Protein AF-A0AA92CGL6-F1 (afdb_monomer)

Nearest PDB structures (foldseek):
  4j2n-assembly1_A  TM=9.52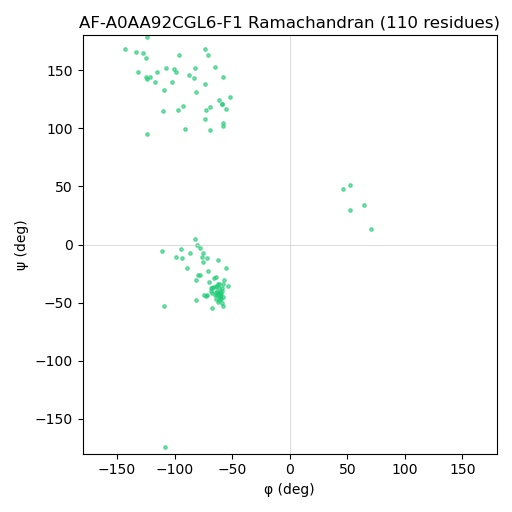8E-01  e=4.622E-02  Pukovnikvirus pukovnik
  6ama-assembly1_A  TM=8.844E-01  e=4.858E-01  Streptomyces venezuelae
  6amk-assembly1_A  TM=8.812E-01  e=5.498E-01  Streptomyces venezuelae
  6amk-assembly1_B  TM=8.793E-01  e=7.043E-01  Streptomyces venezuelae
  2zhg-assembly1_A-2  TM=5.148E-01  e=7.493E-01  Escherichia coli K-12

Solvent-accessible surface area (backbone atoms only — not comparable to full-atom values): 6519 Å² total; per-residue (Å²): 138,60,72,39,42,62,66,56,52,9,55,21,60,68,49,55,60,66,59,42,50,50,33,33,57,74,61,72,55,65,60,45,86,92,44,101,56,72,28,30,54,42,69,53,50,40,39,69,44,52,62,47,56,83,89,50,58,89,74,55,68,76,78,57,66,40,30,43,44,58,60,49,10,66,76,69,76,53,51,40,65,55,44,53,47,32,31,75,72,66,76,31,53,61,26,55,57,44,102,87,43,61,32,37,42,87,69,75,77,79,84,124

Radius of gyration: 14.2 Å; Cα contacts (8 Å, |Δi|>4): 152; chains: 1; bounding box: 34×23×40 Å

Secondary structure (DSSP, 8-state):
--EEEHHHHHHHHTS-HHHHHHHHHHTTPPPPTTSSS-EEEHHHHHHHTS---GGGGGGS-SSPPPB-HHHHHHHHTS-HHHHHHHHHTTSSEEEEEETTEEEEE-S-----

pLDDT: mean 91.0, std 11.67, range [32.56, 97.94]

Mean predicted aligned error: 4.12 Å

Structure (mmCIF, N/CA/C/O backbone):
data_AF-A0AA92CGL6-F1
#
_entry.id   AF-A0AA92CGL6-F1
#
loop_
_atom_site.group_PDB
_atom_site.id
_atom_site.type_symbol
_atom_site.label_atom_id
_atom_site.label_alt_id
_atom_site.label_comp_id
_atom_site.label_asym_id
_atom_site.label_entity_id
_atom_site.label_seq_id
_atom_site.pdbx_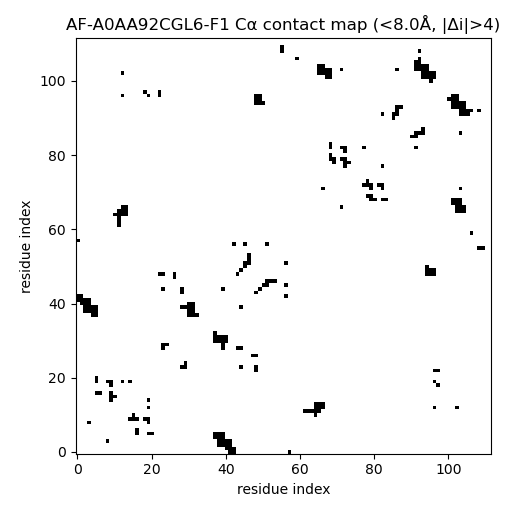PDB_ins_code
_atom_site.Cartn_x
_atom_site.Cartn_y
_atom_site.Cartn_z
_atom_site.occupancy
_atom_site.B_iso_or_equiv
_atom_site.auth_seq_id
_atom_site.auth_comp_id
_atom_site.auth_asym_id
_atom_site.auth_atom_id
_atom_site.pdbx_PDB_model_num
ATOM 1 N N . MET A 1 1 ? -5.887 -4.116 -18.204 1.00 69.81 1 MET A N 1
ATOM 2 C CA . MET A 1 1 ? -5.007 -3.627 -17.111 1.00 69.81 1 MET A CA 1
ATOM 3 C C . MET A 1 1 ? -3.688 -3.104 -17.654 1.00 69.81 1 MET A C 1
ATOM 5 O O . MET A 1 1 ? -3.206 -3.645 -18.638 1.00 69.81 1 MET A O 1
ATOM 9 N N . GLY A 1 2 ? -3.146 -2.040 -17.051 1.00 89.81 2 GLY A N 1
ATOM 10 C CA . GLY A 1 2 ? -1.965 -1.323 -17.549 1.00 89.81 2 GLY A CA 1
ATOM 11 C C . GLY A 1 2 ? -0.695 -1.526 -16.717 1.00 89.81 2 GLY A C 1
ATOM 12 O O . GLY A 1 2 ? -0.663 -2.299 -15.759 1.00 89.81 2 GLY A O 1
ATOM 13 N N . TYR A 1 3 ? 0.343 -0.785 -17.092 1.00 94.69 3 TYR A N 1
ATOM 14 C CA . TYR A 1 3 ? 1.613 -0.715 -16.376 1.00 94.69 3 TYR A CA 1
ATOM 15 C C . TYR A 1 3 ? 1.685 0.554 -15.525 1.00 94.69 3 TYR A C 1
ATOM 17 O O . TYR A 1 3 ? 1.125 1.578 -15.904 1.00 94.69 3 TYR A O 1
ATOM 25 N N . THR A 1 4 ? 2.422 0.492 -14.421 1.00 95.38 4 THR A N 1
ATOM 26 C CA . THR A 1 4 ? 2.669 1.612 -13.505 1.00 95.38 4 THR A CA 1
ATOM 27 C C . THR A 1 4 ? 4.166 1.835 -13.325 1.00 95.38 4 THR A C 1
ATOM 29 O O . THR A 1 4 ? 4.981 0.937 -13.540 1.00 95.38 4 THR A O 1
ATOM 32 N N . THR A 1 5 ? 4.544 3.013 -12.862 1.00 96.50 5 THR A N 1
ATOM 33 C CA . THR A 1 5 ? 5.897 3.337 -12.411 1.00 96.50 5 THR A CA 1
ATOM 34 C C . THR A 1 5 ? 6.030 3.187 -10.896 1.00 96.50 5 THR A C 1
ATOM 36 O O . THR A 1 5 ? 5.042 3.201 -10.159 1.00 96.50 5 THR A O 1
ATOM 39 N N . LEU A 1 6 ? 7.272 3.113 -10.406 1.00 96.81 6 LEU A N 1
ATOM 40 C CA . LEU A 1 6 ? 7.566 3.145 -8.967 1.00 96.81 6 LEU A CA 1
ATOM 41 C C . LEU A 1 6 ? 7.037 4.420 -8.288 1.00 96.81 6 LEU A C 1
ATOM 43 O O 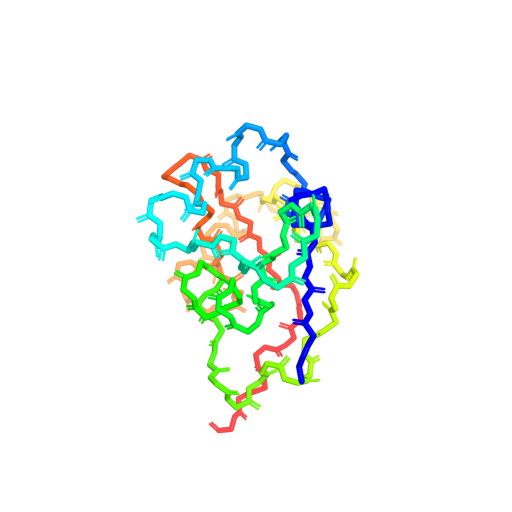. LEU A 1 6 ? 6.628 4.377 -7.132 1.00 96.81 6 LEU A O 1
ATOM 47 N N . SER A 1 7 ? 7.050 5.556 -8.993 1.00 96.44 7 SER A N 1
ATOM 48 C CA . SER A 1 7 ? 6.572 6.836 -8.455 1.00 96.44 7 SER A CA 1
ATOM 49 C C . SER A 1 7 ? 5.061 6.844 -8.247 1.00 96.44 7 SER A C 1
ATOM 51 O O . SER A 1 7 ? 4.597 7.362 -7.239 1.00 96.44 7 SER A O 1
ATOM 53 N N . GLU A 1 8 ? 4.297 6.264 -9.173 1.00 96.19 8 GLU A N 1
ATOM 54 C CA . GLU A 1 8 ? 2.838 6.149 -9.049 1.00 96.19 8 GLU A CA 1
ATOM 55 C C . GLU A 1 8 ? 2.452 5.198 -7.917 1.00 96.19 8 GLU A C 1
ATOM 57 O O . GLU A 1 8 ? 1.599 5.543 -7.104 1.00 96.19 8 GLU A O 1
ATOM 62 N N . ILE A 1 9 ? 3.156 4.067 -7.795 1.00 96.81 9 ILE A N 1
ATOM 63 C CA . ILE A 1 9 ? 2.995 3.136 -6.672 1.00 96.81 9 ILE A CA 1
ATOM 64 C C . ILE A 1 9 ? 3.259 3.857 -5.342 1.00 96.81 9 ILE A C 1
ATOM 66 O O . ILE A 1 9 ? 2.413 3.857 -4.450 1.00 96.81 9 ILE A O 1
ATOM 70 N N . ALA A 1 10 ? 4.413 4.520 -5.220 1.00 96.94 10 ALA A N 1
ATOM 71 C CA . ALA A 1 10 ? 4.797 5.249 -4.012 1.00 96.94 10 ALA A CA 1
ATOM 72 C C . ALA A 1 10 ? 3.785 6.355 -3.661 1.00 96.94 10 ALA A C 1
ATOM 74 O O . ALA A 1 10 ? 3.414 6.516 -2.498 1.00 96.94 10 ALA A O 1
ATOM 75 N N . ARG A 1 11 ? 3.280 7.069 -4.678 1.00 96.19 11 ARG A N 1
ATOM 76 C CA . ARG A 1 11 ? 2.232 8.084 -4.528 1.00 96.19 11 ARG A CA 1
ATOM 77 C C . ARG A 1 11 ? 0.935 7.475 -4.008 1.00 96.19 11 ARG A C 1
ATOM 79 O O . ARG A 1 11 ? 0.395 7.998 -3.039 1.00 96.19 11 ARG A O 1
ATOM 86 N N . ARG A 1 12 ? 0.436 6.388 -4.597 1.00 95.19 12 ARG A N 1
ATOM 87 C CA . ARG A 1 12 ? -0.783 5.713 -4.123 1.00 95.19 12 ARG A CA 1
ATOM 88 C C . ARG A 1 12 ? -0.649 5.275 -2.668 1.00 95.19 12 ARG A C 1
ATOM 90 O O . ARG A 1 12 ? -1.546 5.495 -1.864 1.00 95.19 12 ARG A O 1
ATOM 97 N N . TRP A 1 13 ? 0.488 4.684 -2.333 1.00 96.75 13 TRP A N 1
ATOM 98 C CA . TRP A 1 13 ? 0.773 4.159 -1.003 1.00 96.75 13 TRP A CA 1
ATOM 99 C C . TRP A 1 13 ? 1.111 5.229 0.036 1.00 96.75 13 TRP A C 1
ATOM 101 O O . TRP A 1 13 ? 1.188 4.912 1.223 1.00 96.75 13 TRP A O 1
ATOM 111 N N . GLN A 1 14 ? 1.323 6.480 -0.385 1.00 95.38 14 GLN A N 1
ATOM 112 C CA . GLN A 1 14 ? 1.794 7.563 0.481 1.00 95.38 14 GLN A CA 1
ATOM 113 C C . GLN A 1 14 ? 3.070 7.141 1.240 1.00 95.38 14 GLN A C 1
ATOM 115 O O . GLN A 1 14 ? 3.134 7.194 2.469 1.00 95.38 14 GLN A O 1
ATOM 120 N N . VAL A 1 15 ? 4.065 6.636 0.504 1.00 96.00 15 VAL A N 1
ATOM 121 C CA . VAL A 1 15 ? 5.390 6.244 1.019 1.00 96.00 15 VAL A CA 1
ATOM 122 C C . VAL A 1 15 ? 6.490 6.799 0.119 1.00 96.00 15 VAL A C 1
ATOM 124 O O . VAL A 1 15 ? 6.243 7.200 -1.018 1.00 96.00 15 VAL A O 1
ATOM 127 N N . ASP A 1 16 ? 7.729 6.790 0.602 1.00 96.69 16 ASP A N 1
ATOM 128 C CA . ASP A 1 16 ? 8.882 7.092 -0.237 1.00 96.69 16 ASP A CA 1
ATOM 129 C C . ASP A 1 16 ? 9.172 5.961 -1.254 1.00 96.69 16 ASP A C 1
ATOM 131 O O . ASP A 1 16 ? 8.720 4.815 -1.135 1.00 96.69 16 ASP A O 1
ATOM 135 N N . ARG A 1 17 ? 9.973 6.276 -2.279 1.00 96.56 17 ARG A N 1
ATOM 136 C CA . ARG A 1 17 ? 10.320 5.324 -3.349 1.00 96.56 17 ARG A CA 1
ATOM 137 C C . ARG A 1 17 ? 11.164 4.138 -2.867 1.00 96.56 17 ARG A C 1
ATOM 139 O O . ARG A 1 17 ? 11.103 3.083 -3.496 1.00 96.56 17 ARG A O 1
ATOM 146 N N . ALA A 1 18 ? 11.969 4.291 -1.815 1.00 96.19 18 ALA A N 1
ATOM 147 C CA . ALA A 1 18 ? 12.788 3.205 -1.280 1.00 96.19 18 ALA A CA 1
ATOM 148 C C . ALA A 1 18 ? 11.911 2.171 -0.564 1.00 96.19 18 ALA A C 1
ATOM 150 O O . ALA A 1 18 ? 12.049 0.976 -0.827 1.00 96.19 18 ALA A O 1
ATOM 151 N N . THR A 1 19 ? 10.944 2.627 0.232 1.00 96.75 19 THR A N 1
ATOM 152 C CA . THR A 1 19 ? 9.913 1.789 0.851 1.00 96.75 19 THR A CA 1
ATOM 153 C C . THR A 1 19 ? 9.089 1.064 -0.210 1.00 96.75 19 THR A C 1
ATOM 155 O O . THR A 1 19 ? 8.931 -0.156 -0.139 1.00 96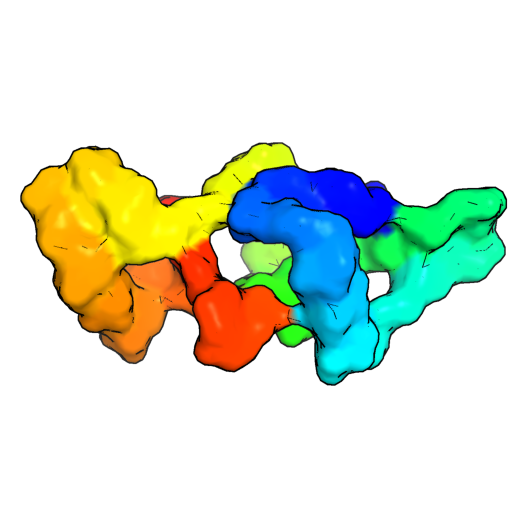.75 19 THR A O 1
ATOM 158 N N . ALA A 1 20 ? 8.634 1.776 -1.248 1.00 97.44 20 ALA A N 1
ATOM 159 C CA . ALA A 1 20 ? 7.884 1.150 -2.336 1.00 97.44 20 ALA A CA 1
ATOM 160 C C . ALA A 1 20 ? 8.714 0.078 -3.071 1.00 97.44 20 ALA A C 1
ATOM 162 O O . ALA A 1 20 ? 8.229 -1.017 -3.350 1.00 97.44 20 ALA A O 1
ATOM 163 N N . ARG A 1 21 ? 9.999 0.354 -3.330 1.00 96.81 21 ARG A N 1
ATOM 164 C CA . ARG A 1 21 ? 10.922 -0.603 -3.958 1.00 96.81 21 ARG A CA 1
ATOM 165 C C . ARG A 1 21 ? 11.155 -1.834 -3.082 1.00 96.81 21 ARG A C 1
ATOM 167 O O . ARG A 1 21 ? 11.209 -2.943 -3.609 1.00 96.81 21 ARG A O 1
ATOM 174 N N . ALA A 1 22 ? 11.300 -1.651 -1.771 1.00 96.44 22 ALA A N 1
ATOM 175 C CA . ALA A 1 22 ? 11.471 -2.751 -0.828 1.00 96.44 22 ALA A CA 1
ATOM 176 C C . ALA A 1 22 ? 10.243 -3.673 -0.808 1.00 96.44 22 ALA A C 1
ATOM 178 O O . ALA A 1 22 ? 10.407 -4.890 -0.855 1.00 96.44 22 ALA A O 1
ATOM 179 N N . ALA A 1 23 ? 9.035 -3.102 -0.828 1.00 97.19 23 ALA A N 1
ATOM 180 C CA . ALA A 1 23 ? 7.788 -3.862 -0.901 1.00 97.19 23 ALA A CA 1
ATOM 181 C C . ALA A 1 23 ? 7.689 -4.690 -2.194 1.00 97.19 23 ALA A C 1
ATOM 183 O O . ALA A 1 23 ? 7.439 -5.892 -2.138 1.00 97.19 23 ALA A O 1
ATOM 184 N N . LEU A 1 24 ? 7.981 -4.084 -3.355 1.00 97.38 24 LEU A N 1
ATOM 185 C CA . LEU A 1 24 ? 8.001 -4.798 -4.641 1.00 97.38 24 LEU A CA 1
ATOM 186 C C . LEU A 1 24 ? 9.013 -5.949 -4.650 1.00 97.38 24 LEU A C 1
ATOM 188 O O . LEU A 1 24 ? 8.693 -7.042 -5.107 1.00 97.38 24 LEU A O 1
ATOM 192 N N . LYS A 1 25 ? 10.215 -5.722 -4.105 1.00 96.00 25 LYS A N 1
ATOM 193 C CA . LYS A 1 25 ? 11.245 -6.760 -3.983 1.00 96.00 25 LYS A CA 1
ATOM 194 C C . LYS A 1 25 ? 10.788 -7.903 -3.074 1.00 96.00 25 LYS A C 1
ATOM 196 O O . LYS A 1 25 ? 11.005 -9.059 -3.413 1.00 96.00 25 LYS A O 1
ATOM 201 N N . HIS A 1 26 ? 10.174 -7.588 -1.935 1.00 95.38 26 HIS A N 1
ATOM 202 C CA . HIS A 1 26 ? 9.685 -8.593 -0.992 1.00 95.38 26 HIS A CA 1
ATOM 203 C C . HIS A 1 26 ? 8.564 -9.454 -1.592 1.00 95.38 26 HIS A C 1
ATOM 205 O O . HIS A 1 26 ? 8.534 -10.658 -1.365 1.00 95.38 26 HIS A O 1
ATOM 211 N N . ALA A 1 27 ? 7.701 -8.856 -2.415 1.00 95.81 27 ALA A N 1
ATOM 212 C CA . ALA A 1 27 ? 6.623 -9.546 -3.121 1.00 95.81 27 ALA A CA 1
ATOM 213 C C . ALA A 1 27 ? 7.062 -10.259 -4.423 1.00 95.81 27 ALA A C 1
ATOM 215 O O . ALA A 1 27 ? 6.206 -10.755 -5.162 1.00 95.81 27 ALA A O 1
ATOM 216 N N . ASP A 1 28 ? 8.365 -10.274 -4.738 1.00 96.81 28 ASP A N 1
ATOM 217 C CA . ASP A 1 28 ? 8.925 -10.756 -6.014 1.00 96.81 28 ASP A CA 1
ATOM 218 C C . ASP A 1 28 ? 8.151 -10.206 -7.230 1.00 96.81 28 ASP A C 1
ATOM 220 O O . ASP A 1 28 ? 7.717 -10.937 -8.122 1.00 96.81 28 ASP A O 1
ATOM 224 N N . ILE A 1 29 ? 7.906 -8.892 -7.227 1.00 97.06 29 ILE A N 1
ATOM 225 C CA . ILE A 1 29 ? 7.355 -8.163 -8.371 1.00 97.06 29 ILE A CA 1
ATOM 226 C C . ILE A 1 29 ? 8.520 -7.535 -9.124 1.00 97.06 29 ILE A C 1
ATOM 228 O O . ILE A 1 29 ? 9.220 -6.650 -8.617 1.00 97.06 29 ILE A O 1
ATOM 232 N N . ARG A 1 30 ? 8.711 -7.976 -10.364 1.00 95.69 30 ARG A N 1
ATOM 233 C CA . ARG A 1 30 ? 9.800 -7.513 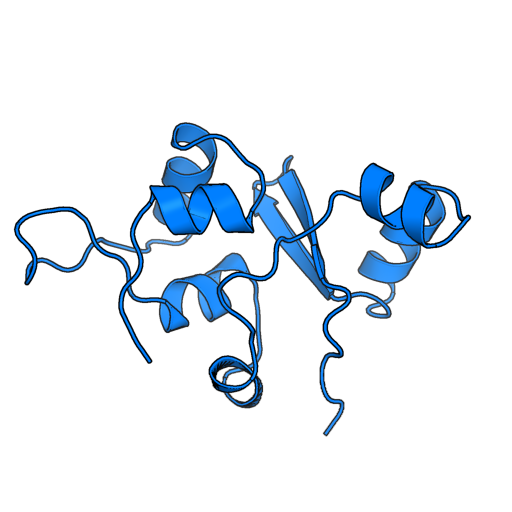-11.225 1.00 95.69 30 ARG A CA 1
ATOM 234 C C . ARG A 1 30 ? 9.308 -6.448 -12.201 1.00 95.69 30 ARG A C 1
ATOM 236 O O . ARG A 1 30 ? 8.137 -6.460 -12.586 1.00 95.69 30 ARG A O 1
ATOM 243 N N . PRO A 1 31 ? 10.172 -5.496 -12.588 1.00 96.00 31 PRO A N 1
ATOM 244 C CA . PRO A 1 31 ? 9.845 -4.610 -13.688 1.00 96.00 31 PRO A CA 1
ATOM 245 C C . PRO A 1 31 ? 9.734 -5.413 -14.991 1.00 96.00 31 PRO A C 1
ATOM 247 O O . PRO A 1 31 ? 10.344 -6.465 -15.146 1.00 96.00 31 PRO A O 1
ATOM 250 N N . CYS A 1 32 ? 8.936 -4.906 -15.919 1.00 94.75 32 CYS A N 1
ATOM 251 C CA . CYS A 1 32 ? 8.777 -5.443 -17.256 1.00 94.75 32 CYS A CA 1
ATOM 252 C C . CYS A 1 32 ? 9.928 -4.968 -18.149 1.00 94.75 32 CYS A C 1
ATOM 254 O O . CYS A 1 32 ? 10.180 -3.764 -18.234 1.00 94.75 32 CYS A O 1
ATOM 256 N N . ASP A 1 33 ? 10.554 -5.902 -18.862 1.00 91.88 33 ASP A N 1
ATOM 257 C CA . ASP A 1 33 ? 11.707 -5.637 -19.734 1.00 91.88 33 ASP A CA 1
ATOM 258 C C . ASP A 1 33 ? 11.330 -4.940 -21.055 1.00 91.88 33 ASP A C 1
ATOM 260 O O . ASP A 1 33 ? 12.195 -4.503 -21.807 1.00 91.88 33 ASP A O 1
ATOM 264 N N . LEU A 1 34 ? 10.030 -4.791 -21.343 1.00 91.81 34 LEU A N 1
ATOM 265 C CA . LEU A 1 34 ? 9.526 -4.152 -22.568 1.00 91.81 34 LEU A CA 1
ATOM 266 C C . LEU A 1 34 ? 9.718 -2.628 -22.599 1.00 91.81 34 LEU A C 1
ATOM 268 O O . LEU A 1 34 ? 9.491 -1.999 -23.631 1.00 91.81 34 LEU A O 1
ATOM 272 N N . PHE A 1 35 ? 10.074 -2.011 -21.471 1.00 91.50 35 PHE A N 1
ATOM 273 C CA . PHE A 1 35 ? 10.150 -0.561 -21.341 1.00 91.50 35 PHE A CA 1
ATOM 274 C C . PHE A 1 35 ? 11.576 -0.110 -21.040 1.00 91.50 35 PHE A C 1
ATOM 276 O O . PHE A 1 35 ? 12.244 -0.665 -20.176 1.00 91.50 35 PHE A O 1
ATOM 283 N N . ALA A 1 36 ? 11.994 0.995 -21.664 1.00 90.06 36 ALA A N 1
ATOM 284 C CA . ALA A 1 36 ? 13.291 1.629 -21.399 1.00 90.06 36 ALA A CA 1
ATOM 285 C C . ALA A 1 36 ? 13.456 2.130 -19.948 1.00 90.06 36 ALA A C 1
ATOM 287 O O . ALA A 1 36 ? 14.549 2.487 -19.521 1.00 90.06 36 ALA A O 1
ATOM 288 N N . SER A 1 37 ? 12.369 2.203 -19.178 1.00 90.88 37 SER A N 1
ATOM 289 C CA . SER A 1 37 ? 12.378 2.567 -17.761 1.00 90.88 37 SER A CA 1
ATOM 290 C C . SER A 1 37 ? 11.545 1.569 -16.959 1.00 90.88 37 SER A C 1
ATOM 292 O O . SER A 1 37 ? 10.537 1.094 -17.485 1.00 90.88 37 SER A O 1
ATOM 294 N N . PRO A 1 38 ? 11.893 1.289 -15.685 1.00 94.00 38 PRO A N 1
ATOM 295 C CA . PRO A 1 38 ? 11.200 0.285 -14.884 1.00 94.00 38 PRO A CA 1
ATOM 296 C C . PRO A 1 38 ? 9.694 0.544 -14.793 1.00 94.00 38 PRO A C 1
ATOM 298 O O . PRO A 1 38 ? 9.251 1.545 -14.218 1.00 94.00 38 PRO A O 1
ATOM 301 N N . ARG A 1 39 ? 8.910 -0.390 -15.335 1.00 97.19 39 ARG A N 1
ATOM 302 C CA . ARG A 1 39 ? 7.452 -0.409 -15.214 1.00 97.19 39 ARG A CA 1
ATOM 303 C C . ARG A 1 39 ? 6.981 -1.723 -14.630 1.00 97.19 39 ARG A C 1
ATOM 305 O O . ARG A 1 39 ? 7.514 -2.768 -14.967 1.00 97.19 39 ARG A O 1
ATOM 312 N N . TYR A 1 40 ? 5.957 -1.675 -13.799 1.00 96.88 40 TYR A N 1
ATOM 313 C CA . TYR A 1 40 ? 5.417 -2.832 -13.101 1.00 96.88 40 TYR A CA 1
ATOM 314 C C . TYR A 1 40 ? 3.999 -3.103 -13.570 1.00 96.88 40 TYR A C 1
ATOM 316 O O . TYR A 1 40 ? 3.256 -2.184 -13.925 1.00 96.88 40 TYR A O 1
ATOM 324 N N . ARG A 1 41 ? 3.616 -4.373 -13.571 1.00 95.56 41 ARG A N 1
ATOM 325 C CA . ARG A 1 41 ? 2.249 -4.782 -13.863 1.00 95.56 41 ARG A CA 1
ATOM 326 C C . ARG A 1 41 ? 1.322 -4.350 -12.735 1.00 95.56 41 ARG A C 1
ATOM 328 O O . ARG A 1 41 ? 1.489 -4.782 -11.597 1.00 95.56 41 ARG A O 1
ATOM 335 N N . TRP A 1 42 ? 0.342 -3.503 -13.041 1.00 94.38 42 TRP A N 1
ATOM 336 C CA . TRP A 1 42 ? -0.535 -2.954 -12.006 1.00 94.38 42 TRP A CA 1
ATOM 337 C C . TRP A 1 42 ? -1.356 -4.029 -11.295 1.00 94.38 42 TRP A C 1
ATOM 339 O O . TRP A 1 42 ? -1.478 -4.032 -10.075 1.00 94.38 42 TRP A O 1
ATOM 349 N N . ASP A 1 43 ? -1.861 -4.993 -12.057 1.00 94.69 43 ASP A N 1
ATOM 350 C CA . ASP A 1 43 ? -2.632 -6.118 -11.536 1.00 94.69 43 ASP A CA 1
ATOM 351 C C . ASP A 1 43 ? -1.815 -7.023 -10.609 1.00 94.69 43 ASP A C 1
ATOM 353 O O . ASP A 1 43 ? -2.363 -7.672 -9.721 1.00 94.69 43 ASP A O 1
ATOM 357 N N . GLU A 1 44 ? -0.502 -7.080 -10.807 1.00 95.75 44 GLU A N 1
ATOM 358 C CA . GLU A 1 44 ? 0.395 -7.826 -9.940 1.00 95.75 44 GLU A CA 1
ATOM 359 C C . GLU A 1 44 ? 0.602 -7.104 -8.606 1.00 95.75 44 GLU A C 1
ATOM 361 O O . GLU A 1 44 ? 0.493 -7.736 -7.557 1.00 95.75 44 GLU A O 1
ATOM 366 N N . VAL A 1 45 ? 0.801 -5.782 -8.641 1.00 96.38 45 VAL A N 1
ATOM 367 C CA . VAL A 1 45 ? 0.908 -4.932 -7.443 1.00 96.38 45 VAL A CA 1
ATOM 368 C C . VAL A 1 45 ? -0.362 -5.027 -6.596 1.00 96.38 45 VAL A C 1
ATOM 370 O O . VAL A 1 45 ? -0.287 -5.321 -5.401 1.00 96.38 45 VAL A O 1
ATOM 373 N N . LEU A 1 46 ? -1.530 -4.854 -7.222 1.00 95.06 46 LEU A N 1
ATOM 374 C CA . LEU A 1 46 ? -2.815 -4.911 -6.527 1.00 95.06 46 LEU A CA 1
ATOM 375 C C . LEU A 1 46 ? -3.084 -6.280 -5.884 1.00 95.06 46 LEU A C 1
ATOM 377 O O . LEU A 1 46 ? -3.644 -6.345 -4.795 1.00 95.06 46 LEU A O 1
ATOM 381 N N . ARG A 1 47 ? -2.689 -7.382 -6.533 1.00 95.06 47 ARG A N 1
ATOM 382 C CA . ARG A 1 47 ? -2.931 -8.733 -6.002 1.00 95.06 47 ARG A CA 1
ATOM 383 C C . ARG A 1 47 ? -1.919 -9.164 -4.958 1.00 95.06 47 ARG A C 1
ATOM 385 O O . ARG A 1 47 ? -2.307 -9.739 -3.951 1.00 95.06 47 ARG A O 1
ATOM 392 N N . LYS A 1 48 ? -0.628 -8.977 -5.232 1.00 96.19 48 LYS A N 1
ATOM 393 C CA . LYS A 1 48 ? 0.437 -9.532 -4.388 1.00 96.19 48 LYS A CA 1
ATOM 394 C C . LYS A 1 48 ? 0.721 -8.672 -3.159 1.00 96.19 48 LYS A C 1
ATOM 396 O O . LYS A 1 48 ? 1.137 -9.226 -2.152 1.00 96.19 48 LYS A O 1
ATOM 401 N N . ILE A 1 49 ? 0.524 -7.353 -3.242 1.00 96.38 49 ILE A N 1
ATOM 402 C CA . ILE A 1 49 ? 0.794 -6.430 -2.127 1.00 96.38 49 ILE A CA 1
ATOM 403 C C . ILE A 1 49 ? -0.506 -5.894 -1.544 1.00 96.38 49 ILE A C 1
ATOM 405 O O . ILE A 1 49 ? -0.738 -6.019 -0.348 1.00 96.38 49 ILE A O 1
ATOM 409 N N . GLU A 1 50 ? -1.385 -5.327 -2.374 1.00 94.94 50 GLU A N 1
ATOM 410 C CA . GLU A 1 50 ? -2.652 -4.784 -1.862 1.00 94.94 50 GLU A CA 1
ATOM 411 C C . GLU A 1 50 ? -3.709 -5.861 -1.581 1.00 94.94 50 GLU A C 1
ATOM 413 O O . GLU A 1 50 ? -4.774 -5.531 -1.073 1.00 94.94 50 GLU A O 1
ATOM 418 N N . ALA A 1 51 ? -3.422 -7.134 -1.875 1.00 93.44 51 ALA A N 1
ATOM 419 C CA . ALA A 1 51 ? -4.285 -8.282 -1.596 1.00 93.44 51 ALA A CA 1
ATOM 420 C C . ALA A 1 51 ? -5.729 -8.149 -2.127 1.00 93.44 51 ALA A C 1
ATOM 422 O O . ALA A 1 51 ? -6.663 -8.716 -1.558 1.00 93.44 51 ALA A O 1
ATOM 423 N N . TRP A 1 52 ? -5.935 -7.420 -3.228 1.00 91.94 52 TRP A N 1
ATOM 424 C CA . TRP A 1 52 ? -7.257 -7.300 -3.840 1.00 91.94 52 TRP A CA 1
ATOM 425 C C . TRP A 1 52 ? -7.666 -8.593 -4.567 1.00 91.94 52 TRP A C 1
ATOM 427 O O . TRP A 1 52 ? -6.851 -9.172 -5.302 1.00 91.94 52 TRP A O 1
ATOM 437 N N . PRO A 1 53 ? -8.935 -9.031 -4.441 1.00 89.56 53 PRO A N 1
ATOM 438 C CA . PRO A 1 53 ? -9.478 -10.123 -5.242 1.00 89.56 53 PRO A CA 1
ATOM 439 C C . PRO A 1 53 ? -9.374 -9.834 -6.741 1.00 89.56 53 PRO A C 1
ATOM 441 O O . PRO A 1 53 ? -9.569 -8.706 -7.188 1.00 89.56 53 PRO A O 1
ATOM 444 N N . ARG A 1 54 ? -9.123 -10.871 -7.552 1.00 89.25 54 ARG A N 1
ATOM 445 C CA . ARG A 1 54 ? -9.002 -10.733 -9.019 1.00 89.25 54 ARG A CA 1
ATOM 446 C C . ARG A 1 54 ? -10.213 -10.041 -9.647 1.00 89.25 54 ARG A C 1
ATOM 448 O O . ARG A 1 54 ? -10.053 -9.292 -10.602 1.00 89.25 54 ARG A O 1
ATOM 455 N N . GLN A 1 55 ? -11.395 -10.301 -9.100 1.00 87.69 55 GLN A N 1
ATOM 456 C CA . GLN A 1 55 ? -12.678 -9.831 -9.607 1.00 87.69 55 GLN A CA 1
ATOM 457 C C . GLN A 1 55 ? -12.885 -8.322 -9.408 1.00 87.69 55 GLN A C 1
ATOM 459 O O . GLN A 1 55 ? -13.676 -7.725 -10.131 1.00 87.69 55 GLN A O 1
ATOM 464 N N . THR A 1 56 ? -12.187 -7.695 -8.454 1.00 86.44 56 THR A N 1
ATOM 465 C CA . THR A 1 56 ? -12.375 -6.272 -8.125 1.00 86.44 56 THR A CA 1
ATOM 466 C C . THR A 1 56 ? -11.329 -5.367 -8.765 1.00 86.44 56 THR A C 1
ATOM 468 O O . THR A 1 56 ? -11.481 -4.151 -8.751 1.00 86.44 56 THR A O 1
ATOM 471 N N . LEU A 1 57 ? -10.269 -5.929 -9.350 1.00 88.62 57 LEU A N 1
ATOM 472 C CA . LEU A 1 57 ? -9.104 -5.159 -9.789 1.00 88.62 57 LEU A CA 1
ATOM 473 C C . LEU A 1 57 ? -9.407 -4.107 -10.864 1.00 88.62 57 LEU A C 1
ATOM 475 O O . LEU A 1 57 ? -8.767 -3.057 -10.876 1.00 88.62 57 LEU A O 1
ATOM 479 N N . ASP A 1 58 ? -10.354 -4.378 -11.764 1.00 86.25 58 ASP A N 1
ATOM 480 C CA . ASP A 1 58 ? -10.759 -3.420 -12.802 1.00 86.25 58 ASP A CA 1
ATOM 481 C C . ASP A 1 58 ? -11.626 -2.277 -12.248 1.00 86.25 58 ASP A C 1
ATOM 483 O O . ASP A 1 58 ? -11.772 -1.251 -12.906 1.00 86.25 58 ASP A O 1
ATOM 487 N N . GLN A 1 59 ? -12.156 -2.428 -11.030 1.00 86.19 59 GLN A N 1
ATOM 488 C CA . GLN A 1 59 ? -12.959 -1.420 -10.328 1.00 86.19 59 GLN A CA 1
ATOM 489 C C . GLN A 1 59 ? -12.105 -0.536 -9.408 1.00 86.19 59 GLN A C 1
ATOM 491 O O . GLN A 1 59 ? -12.579 0.484 -8.912 1.00 86.19 59 GLN A O 1
ATOM 496 N N . ILE A 1 60 ? -10.845 -0.917 -9.165 1.00 87.50 60 ILE A N 1
ATOM 497 C CA . ILE A 1 60 ? -9.940 -0.146 -8.318 1.00 87.50 60 ILE A CA 1
ATOM 498 C C . ILE A 1 60 ? -9.500 1.122 -9.051 1.00 87.50 60 ILE A C 1
ATOM 500 O O . ILE A 1 60 ? -8.755 1.066 -10.036 1.00 87.50 60 ILE A O 1
ATOM 504 N N . 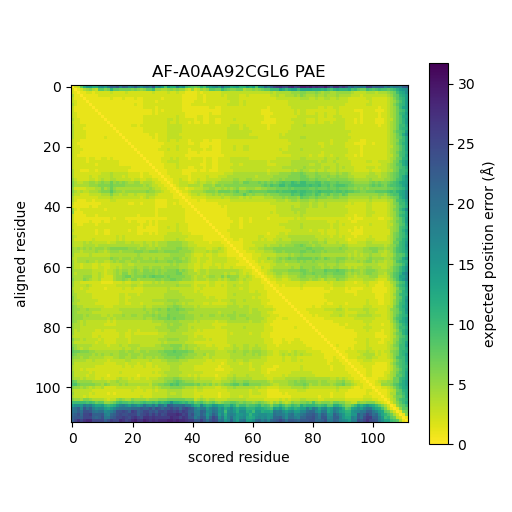ASP A 1 61 ? -9.896 2.271 -8.502 1.00 87.38 61 ASP A N 1
ATOM 505 C CA . ASP A 1 61 ? -9.305 3.556 -8.856 1.00 87.38 61 ASP A CA 1
ATOM 506 C C . ASP A 1 61 ? -7.800 3.516 -8.566 1.00 87.38 61 ASP A C 1
ATOM 508 O O . ASP A 1 61 ? -7.374 3.259 -7.436 1.00 87.38 61 ASP A O 1
ATOM 512 N N . ARG A 1 62 ? -6.992 3.743 -9.604 1.00 83.25 62 ARG A N 1
ATOM 513 C CA . ARG A 1 62 ? -5.527 3.669 -9.544 1.00 83.25 62 ARG A CA 1
ATOM 514 C C . ARG A 1 62 ? -4.907 4.922 -8.945 1.00 83.25 62 ARG A C 1
ATOM 516 O O . ARG A 1 62 ? -3.811 4.843 -8.391 1.00 83.25 62 ARG A O 1
ATOM 523 N N . ASP A 1 63 ? -5.599 6.051 -9.050 1.00 84.62 63 ASP A N 1
ATOM 524 C CA . ASP A 1 63 ? -5.127 7.341 -8.560 1.00 84.62 63 ASP A CA 1
ATOM 525 C C . ASP A 1 63 ? -5.523 7.598 -7.108 1.00 84.62 63 ASP A C 1
ATOM 527 O O . ASP A 1 63 ? -4.856 8.386 -6.423 1.00 84.62 63 ASP A O 1
ATOM 531 N N . GLY A 1 64 ? -6.543 6.881 -6.627 1.00 86.12 64 GLY A N 1
ATOM 532 C CA . GLY A 1 64 ? -6.965 6.859 -5.236 1.00 86.12 64 GLY A CA 1
ATOM 533 C C . GLY A 1 64 ? -5.796 6.564 -4.303 1.00 86.12 64 GLY A C 1
ATOM 534 O O . GLY A 1 64 ? -5.057 5.593 -4.481 1.00 86.12 64 GLY A O 1
ATOM 535 N N . ARG A 1 65 ? -5.603 7.429 -3.309 1.00 90.62 65 ARG A N 1
ATOM 536 C CA . ARG A 1 65 ? -4.561 7.264 -2.293 1.00 90.62 65 ARG A CA 1
ATOM 537 C C . ARG A 1 65 ? -5.059 6.328 -1.205 1.00 90.62 65 ARG A C 1
ATOM 539 O O . ARG A 1 65 ? -6.226 6.368 -0.833 1.00 90.62 65 ARG A O 1
ATOM 546 N N . LEU A 1 66 ? -4.153 5.511 -0.688 1.00 93.88 66 LEU A N 1
ATOM 547 C CA . LEU A 1 66 ? -4.405 4.741 0.518 1.00 93.88 66 LEU A CA 1
ATOM 548 C C . LEU A 1 66 ? -4.041 5.579 1.739 1.00 93.88 66 LEU A C 1
ATOM 550 O O . LEU A 1 66 ? -3.074 6.346 1.716 1.00 93.88 66 LEU A O 1
ATOM 554 N N . GLU A 1 67 ? -4.784 5.393 2.819 1.00 94.81 67 GLU A N 1
ATOM 555 C CA . GLU A 1 67 ? -4.688 6.252 3.995 1.00 94.81 67 GLU A CA 1
ATOM 556 C C . GLU A 1 67 ? -4.001 5.544 5.157 1.00 94.81 67 GLU A C 1
ATOM 558 O O . GLU A 1 67 ? -4.037 4.316 5.280 1.00 94.81 67 GLU A O 1
ATOM 563 N N . THR A 1 68 ? -3.342 6.312 6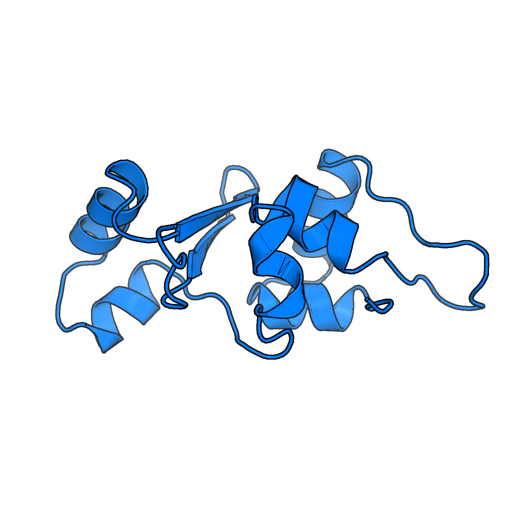.023 1.00 96.56 68 THR A N 1
ATOM 564 C CA . THR A 1 68 ? -2.875 5.791 7.310 1.00 96.56 68 THR A CA 1
ATOM 565 C C . THR A 1 68 ? -4.057 5.617 8.265 1.00 96.56 68 THR A C 1
ATOM 567 O O . THR A 1 68 ? -5.160 6.097 8.004 1.00 96.56 68 THR A O 1
ATOM 570 N N . ALA A 1 69 ? -3.838 4.927 9.389 1.00 96.19 69 ALA A N 1
ATOM 571 C CA . ALA A 1 69 ? -4.875 4.828 10.416 1.00 96.19 69 ALA A CA 1
ATOM 572 C C . ALA A 1 69 ? -5.224 6.209 10.984 1.00 96.19 69 ALA A C 1
ATOM 574 O O . ALA A 1 69 ? -6.371 6.447 11.331 1.00 96.19 69 ALA A O 1
ATOM 575 N N . GLU A 1 70 ? -4.230 7.089 11.078 1.00 97.12 70 GLU A N 1
ATOM 576 C CA . GLU A 1 70 ? -4.342 8.448 11.593 1.00 97.12 70 GLU A CA 1
ATOM 577 C C . GLU A 1 70 ? -5.186 9.320 10.658 1.00 97.12 70 GLU A C 1
ATOM 579 O O . GLU A 1 70 ? -6.216 9.826 11.082 1.00 97.12 70 GLU A O 1
ATOM 584 N N . ALA A 1 71 ? -4.834 9.393 9.369 1.00 95.56 71 ALA A N 1
ATOM 585 C CA . ALA A 1 71 ? -5.584 10.196 8.400 1.00 95.56 71 ALA A CA 1
ATOM 586 C C . ALA A 1 71 ? -7.042 9.728 8.268 1.00 95.56 71 ALA A C 1
ATOM 588 O O . ALA A 1 71 ? -7.971 10.532 8.278 1.00 95.56 71 ALA A O 1
ATOM 589 N N . LEU A 1 72 ? -7.255 8.410 8.216 1.00 94.88 72 LEU A N 1
ATOM 590 C CA . LEU A 1 72 ? -8.603 7.866 8.100 1.00 94.88 72 LEU A CA 1
ATOM 591 C C . LEU A 1 72 ? -9.423 8.050 9.388 1.00 94.88 72 LEU A C 1
ATOM 593 O O . LEU A 1 72 ? -10.640 8.217 9.331 1.00 94.88 72 LEU A O 1
ATOM 597 N N . ALA A 1 73 ? -8.774 8.021 10.553 1.00 96.38 73 ALA A N 1
ATOM 598 C CA . ALA A 1 73 ? -9.419 8.308 11.828 1.00 96.38 73 ALA A CA 1
ATOM 599 C C . ALA A 1 73 ? -9.905 9.759 11.893 1.00 96.38 73 ALA A C 1
ATOM 601 O O . ALA A 1 73 ? -11.054 9.982 12.280 1.00 96.38 73 ALA A O 1
ATOM 602 N N . ASP A 1 74 ? -9.078 10.704 11.438 1.00 96.06 74 ASP A N 1
ATOM 603 C CA . ASP A 1 74 ? -9.434 12.121 11.351 1.00 96.06 74 ASP A CA 1
ATOM 604 C C . ASP A 1 74 ? -10.638 12.334 10.420 1.00 96.06 74 ASP A C 1
ATOM 606 O O . ASP A 1 74 ? -11.588 13.027 10.783 1.00 96.06 74 ASP A O 1
ATOM 610 N N . HIS A 1 75 ? -10.661 11.672 9.257 1.00 91.62 75 HIS A N 1
ATOM 611 C CA . HIS A 1 75 ? -11.785 11.750 8.315 1.00 91.62 75 HIS A CA 1
ATOM 612 C C . HIS A 1 75 ? -13.096 11.175 8.863 1.00 91.62 75 HIS A C 1
ATOM 614 O O . HIS A 1 75 ? -14.171 11.689 8.559 1.00 91.62 75 HIS A O 1
ATOM 620 N N . LEU A 1 76 ? -13.023 10.097 9.646 1.00 91.69 76 LEU A N 1
ATOM 621 C CA . LEU A 1 76 ? -14.203 9.396 10.160 1.00 91.69 76 LEU A CA 1
ATOM 622 C C . LEU A 1 76 ? -14.628 9.853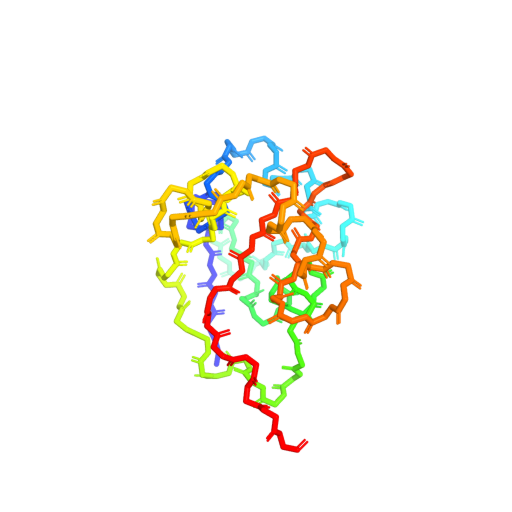 11.563 1.00 91.69 76 LEU A C 1
ATOM 624 O O . LEU A 1 76 ? -15.636 9.364 12.071 1.00 91.69 76 LEU A O 1
ATOM 628 N N . GLY A 1 77 ? -13.879 10.758 12.202 1.00 95.06 77 GLY A N 1
ATOM 629 C CA . GLY A 1 77 ? -14.161 11.222 13.562 1.00 95.06 77 GLY A CA 1
ATOM 630 C C . GLY A 1 77 ? -14.032 10.118 14.619 1.00 95.06 77 GLY A C 1
ATOM 631 O O . GLY A 1 77 ? -14.791 10.090 15.587 1.00 95.06 77 GLY A O 1
ATOM 632 N N . VAL A 1 78 ? -13.102 9.177 14.427 1.00 96.12 78 VAL A N 1
ATOM 633 C CA . VAL A 1 78 ? -12.845 8.056 15.351 1.00 96.12 78 VAL A CA 1
ATOM 634 C C . VAL A 1 78 ? -11.383 8.037 15.794 1.00 96.12 78 VAL A C 1
ATOM 636 O O . VAL A 1 78 ? -10.585 8.862 15.374 1.00 96.12 78 VAL A O 1
ATOM 639 N N . THR A 1 79 ? -10.996 7.090 16.653 1.00 97.94 79 THR A N 1
ATOM 640 C CA . THR A 1 79 ? -9.581 6.936 17.030 1.00 97.94 79 THR A CA 1
ATOM 641 C C . THR A 1 79 ? -8.801 6.123 15.985 1.00 97.94 79 THR A C 1
ATOM 643 O O . THR A 1 79 ? -9.361 5.196 15.386 1.00 97.94 79 THR A O 1
ATOM 646 N N . PRO A 1 80 ? -7.479 6.336 15.836 1.00 97.81 80 PRO A N 1
ATOM 647 C CA . PRO A 1 80 ? -6.633 5.464 15.015 1.00 97.81 80 PRO A CA 1
ATOM 648 C C . PRO A 1 80 ? -6.690 3.995 15.453 1.00 97.81 80 PRO A C 1
ATOM 650 O O . PRO A 1 80 ? -6.577 3.087 14.629 1.00 97.81 80 PRO A O 1
ATOM 653 N N . GLN A 1 81 ? -6.906 3.730 16.748 1.00 97.81 81 GLN A N 1
ATOM 654 C CA . GLN A 1 81 ? -7.070 2.367 17.247 1.00 97.81 81 GLN A CA 1
ATOM 655 C C . GLN A 1 81 ? -8.357 1.714 16.727 1.00 97.81 81 GLN A C 1
ATOM 657 O O . GLN A 1 81 ? -8.336 0.532 16.386 1.00 97.81 81 GLN A O 1
ATOM 662 N N . THR A 1 82 ? -9.443 2.477 16.593 1.00 96.75 82 THR A N 1
ATOM 663 C CA . THR A 1 82 ? -10.695 2.013 15.982 1.00 96.75 82 THR A CA 1
ATOM 664 C C . THR A 1 82 ? -10.475 1.596 14.528 1.00 96.75 82 THR A C 1
ATOM 666 O O . THR A 1 82 ? -10.895 0.508 14.146 1.00 96.75 82 THR A O 1
ATOM 669 N N . ILE A 1 83 ? -9.742 2.392 13.739 1.00 96.94 83 ILE A N 1
ATOM 670 C CA . ILE A 1 83 ? -9.394 2.042 12.350 1.00 96.94 83 ILE A CA 1
ATOM 671 C C . ILE A 1 83 ? -8.584 0.744 12.284 1.00 96.94 83 ILE A C 1
ATOM 673 O O . ILE A 1 83 ? -8.890 -0.147 11.490 1.00 96.94 83 ILE A O 1
ATOM 677 N N . ARG A 1 84 ? -7.581 0.593 13.159 1.00 95.94 84 ARG A N 1
ATOM 678 C CA . ARG A 1 84 ? -6.786 -0.644 13.241 1.00 95.94 84 ARG A CA 1
ATOM 679 C C . ARG A 1 84 ? -7.653 -1.851 13.594 1.00 95.94 84 ARG A C 1
ATOM 681 O O . ARG A 1 84 ? -7.456 -2.909 13.004 1.00 95.94 84 ARG A O 1
ATOM 688 N N . ASN A 1 85 ? -8.606 -1.698 14.514 1.00 96.38 85 ASN A N 1
ATOM 689 C CA . ASN A 1 85 ? -9.553 -2.759 14.860 1.00 96.38 85 ASN A CA 1
ATOM 690 C C . ASN A 1 85 ? -10.441 -3.110 13.658 1.00 96.38 85 ASN A C 1
ATOM 692 O O . ASN A 1 85 ? -10.505 -4.272 13.283 1.00 96.38 85 ASN A O 1
ATOM 696 N N . TYR A 1 86 ? -11.003 -2.120 12.958 1.00 94.75 86 TYR A N 1
ATOM 697 C CA . TYR A 1 86 ? -11.795 -2.359 11.746 1.00 94.75 86 TYR A CA 1
ATOM 698 C C . TYR A 1 86 ? -11.016 -3.088 10.651 1.00 94.75 86 TYR A C 1
ATOM 700 O O . TYR A 1 86 ? -11.581 -3.940 9.971 1.00 94.75 86 TYR A O 1
ATOM 708 N N . GLY A 1 87 ? -9.726 -2.793 10.490 1.00 93.25 87 GLY A N 1
ATOM 709 C CA . GLY A 1 87 ? -8.868 -3.539 9.573 1.00 93.25 87 GLY A CA 1
ATOM 710 C C . GLY A 1 87 ? -8.611 -4.985 10.001 1.00 93.25 87 GLY A C 1
ATOM 711 O O . GLY A 1 87 ? -8.563 -5.864 9.148 1.00 93.25 87 GLY A O 1
ATOM 712 N N . ARG A 1 88 ? -8.452 -5.250 11.306 1.00 93.00 88 ARG A N 1
ATOM 713 C CA . ARG A 1 88 ? -8.307 -6.622 11.836 1.00 93.00 88 ARG A CA 1
ATOM 714 C C . ARG A 1 88 ? -9.596 -7.425 11.690 1.00 93.00 88 ARG A C 1
ATOM 716 O O . ARG A 1 88 ? -9.536 -8.600 11.354 1.00 93.00 88 ARG A O 1
ATOM 723 N N . ASP A 1 89 ? -10.735 -6.768 11.881 1.00 92.62 89 ASP A N 1
ATOM 724 C CA . ASP A 1 89 ? -12.068 -7.368 11.800 1.00 92.62 89 ASP A CA 1
ATOM 725 C C . ASP A 1 89 ? -12.569 -7.506 10.346 1.00 92.62 89 ASP A C 1
ATOM 727 O O . ASP A 1 89 ? -13.694 -7.945 10.115 1.00 92.62 89 ASP A O 1
ATOM 731 N N . GLY A 1 90 ? -11.778 -7.081 9.352 1.00 89.50 90 GLY A N 1
ATOM 732 C CA . GLY A 1 90 ? -12.142 -7.128 7.930 1.00 89.50 90 GLY A CA 1
ATOM 733 C C . GLY A 1 90 ? -13.231 -6.130 7.510 1.00 89.50 90 GLY A C 1
ATOM 734 O O . GLY A 1 90 ? -13.786 -6.240 6.419 1.00 89.50 90 GLY A O 1
ATOM 735 N N . ARG A 1 91 ? -13.555 -5.148 8.359 1.00 90.12 91 ARG A N 1
ATOM 736 C CA . ARG A 1 91 ? -14.520 -4.072 8.060 1.00 90.12 91 ARG A CA 1
ATOM 737 C C . ARG A 1 91 ? -13.929 -2.981 7.170 1.00 90.12 91 ARG A C 1
ATOM 739 O O . ARG A 1 91 ? -14.674 -2.311 6.465 1.00 90.12 91 ARG A O 1
ATOM 746 N N . LEU A 1 92 ? -12.611 -2.803 7.222 1.00 91.56 92 LEU A N 1
ATOM 747 C CA . LEU A 1 92 ? -11.842 -1.967 6.303 1.00 91.56 92 LEU A CA 1
ATOM 748 C C . LEU A 1 92 ? -10.795 -2.823 5.603 1.00 91.56 92 LEU A C 1
ATOM 750 O O . LEU A 1 92 ? -10.199 -3.706 6.222 1.00 91.56 92 LEU A O 1
ATOM 754 N N . HIS A 1 93 ? -10.532 -2.530 4.330 1.00 92.38 93 HIS A N 1
ATOM 755 C CA . HIS A 1 93 ? -9.500 -3.247 3.593 1.00 92.38 93 HIS A CA 1
ATOM 756 C C . HIS A 1 93 ? -8.118 -2.798 4.069 1.00 92.38 93 HIS A C 1
ATOM 758 O O . HIS A 1 93 ? -7.698 -1.662 3.830 1.00 92.38 93 HIS A O 1
ATOM 764 N N . ARG A 1 94 ? -7.436 -3.686 4.794 1.00 94.25 94 ARG A N 1
ATOM 765 C CA . ARG A 1 94 ? -6.121 -3.453 5.391 1.00 94.25 94 ARG A CA 1
ATOM 766 C C . ARG A 1 94 ? -5.028 -3.929 4.438 1.00 94.25 94 ARG A C 1
ATOM 768 O O . ARG A 1 94 ? -4.934 -5.113 4.141 1.00 94.25 94 ARG A O 1
ATOM 775 N N . ILE A 1 95 ? -4.168 -3.007 4.024 1.00 95.25 95 ILE A N 1
ATOM 776 C CA . ILE A 1 95 ? -3.081 -3.244 3.074 1.00 95.25 95 ILE A CA 1
ATOM 777 C C . ILE A 1 95 ? -1.746 -3.159 3.811 1.00 95.25 95 ILE A C 1
ATOM 779 O O . ILE A 1 95 ? -1.359 -2.095 4.298 1.00 95.25 95 ILE A O 1
ATOM 783 N N . GLU A 1 96 ? -1.025 -4.273 3.884 1.00 95.25 96 GLU A N 1
ATOM 784 C CA . GLU A 1 96 ? 0.338 -4.314 4.416 1.00 95.25 96 GLU A CA 1
ATOM 785 C C . GLU A 1 96 ? 1.352 -4.101 3.286 1.00 95.25 96 GLU A C 1
ATOM 787 O O . GLU A 1 96 ? 1.693 -5.025 2.556 1.00 95.25 96 GLU A O 1
ATOM 792 N N . ILE A 1 97 ? 1.865 -2.877 3.138 1.00 94.88 97 ILE A N 1
ATOM 793 C CA . ILE A 1 97 ? 2.928 -2.593 2.158 1.00 94.88 97 ILE A CA 1
ATOM 794 C C . ILE A 1 97 ? 4.251 -3.192 2.649 1.00 94.88 97 ILE A C 1
ATOM 796 O O . ILE A 1 97 ? 5.009 -3.793 1.892 1.00 94.88 97 ILE A O 1
ATOM 800 N N . THR A 1 98 ? 4.537 -3.001 3.937 1.00 90.00 98 THR A N 1
ATOM 801 C CA . THR A 1 98 ? 5.644 -3.624 4.672 1.00 90.00 98 THR A CA 1
ATOM 802 C C . THR A 1 98 ? 5.173 -3.936 6.098 1.00 90.00 98 THR A C 1
ATOM 804 O O . THR A 1 98 ? 4.167 -3.364 6.528 1.00 90.00 98 THR A O 1
ATOM 807 N N . PRO A 1 99 ? 5.921 -4.724 6.899 1.00 86.75 99 PRO A N 1
ATOM 808 C CA . PRO A 1 99 ? 5.548 -5.001 8.292 1.00 86.75 99 PRO A CA 1
ATOM 809 C C . PRO A 1 99 ? 5.345 -3.752 9.170 1.00 86.75 99 PRO A C 1
ATOM 811 O O . PRO A 1 99 ? 4.706 -3.827 10.215 1.00 86.75 99 PRO A O 1
ATOM 814 N N . ARG A 1 100 ? 5.898 -2.597 8.768 1.00 88.19 100 ARG A N 1
ATOM 815 C CA . ARG A 1 100 ? 5.773 -1.316 9.486 1.00 88.19 100 ARG A CA 1
ATOM 816 C C . ARG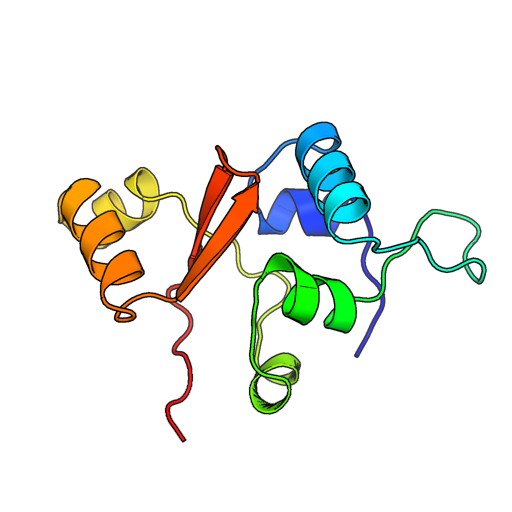 A 1 100 ? 4.924 -0.277 8.755 1.00 88.19 100 ARG A C 1
ATOM 818 O O . ARG A 1 100 ? 4.686 0.791 9.308 1.00 88.19 100 ARG A O 1
ATOM 825 N N . SER A 1 101 ? 4.487 -0.553 7.528 1.00 93.56 101 SER A N 1
ATOM 826 C CA . SER A 1 101 ? 3.715 0.388 6.718 1.00 93.56 101 SER A CA 1
ATOM 827 C C . SER A 1 101 ? 2.400 -0.249 6.304 1.00 93.56 101 SER A C 1
ATOM 829 O O . SER A 1 101 ? 2.318 -0.978 5.315 1.00 93.56 101 SER A O 1
ATOM 831 N N . ILE A 1 102 ? 1.371 0.040 7.094 1.00 95.62 102 ILE A N 1
ATOM 832 C CA . ILE A 1 102 ? -0.001 -0.387 6.842 1.00 95.62 102 ILE A CA 1
ATOM 833 C C . ILE A 1 102 ? -0.769 0.803 6.275 1.00 95.62 102 ILE A C 1
ATOM 835 O O . ILE A 1 102 ? -0.597 1.939 6.733 1.00 95.62 102 ILE A O 1
ATOM 839 N N . ARG A 1 103 ? -1.616 0.545 5.286 1.00 96.31 103 ARG A N 1
ATOM 840 C CA . ARG A 1 103 ? -2.594 1.499 4.775 1.00 96.31 103 ARG A CA 1
ATOM 841 C C . ARG A 1 103 ? -3.983 0.886 4.758 1.00 96.31 103 ARG A C 1
ATOM 843 O O . ARG A 1 103 ? -4.138 -0.329 4.867 1.00 96.31 103 ARG A O 1
ATOM 850 N N . TYR A 1 104 ? -4.979 1.741 4.616 1.00 94.81 104 TYR A N 1
ATOM 851 C CA . TYR A 1 104 ? -6.376 1.359 4.555 1.00 94.81 104 TYR A CA 1
ATOM 852 C C . TYR A 1 104 ? -6.997 1.914 3.285 1.00 94.81 104 TYR A C 1
ATOM 854 O O . TYR A 1 104 ? -6.647 3.006 2.830 1.00 94.81 104 TYR A O 1
ATOM 862 N N . SER A 1 105 ? -7.911 1.140 2.712 1.00 89.81 105 SER A N 1
ATOM 863 C CA . SER A 1 105 ? -8.792 1.613 1.656 1.00 89.81 105 SER A CA 1
ATOM 864 C C . SER A 1 105 ? -10.213 1.731 2.192 1.00 89.81 105 SER A C 1
ATOM 866 O O . SER A 1 105 ? -10.722 0.815 2.841 1.00 89.81 105 SER A O 1
ATOM 868 N N . THR A 1 106 ? -10.841 2.866 1.901 1.00 77.81 106 THR A N 1
ATOM 869 C CA . THR A 1 106 ? -12.279 3.106 2.074 1.00 77.81 106 THR A CA 1
ATOM 870 C C . THR A 1 106 ? -13.085 2.662 0.860 1.00 77.81 106 THR A C 1
ATOM 872 O O . THR A 1 106 ? -14.314 2.669 0.911 1.00 77.81 106 THR A O 1
ATOM 875 N N . SER A 1 107 ? -12.412 2.267 -0.230 1.00 67.38 107 SER A N 1
ATOM 876 C CA . SER A 1 107 ? -13.083 1.727 -1.404 1.00 67.38 107 SER A CA 1
ATOM 877 C C . SER A 1 107 ? -13.823 0.461 -0.976 1.00 67.38 107 SER A C 1
ATOM 879 O O . SER A 1 107 ? -13.202 -0.418 -0.363 1.00 67.38 107 SER A O 1
ATOM 881 N N . PRO A 1 108 ? -15.141 0.369 -1.215 1.00 54.28 108 PRO A N 1
ATOM 882 C CA . PRO A 1 108 ? -15.891 -0.796 -0.798 1.00 54.28 108 PRO A CA 1
ATOM 883 C C . PRO A 1 108 ? -15.278 -2.021 -1.475 1.00 54.28 108 PRO A C 1
ATOM 885 O O . PRO A 1 108 ? -15.234 -2.115 -2.701 1.00 54.28 108 PRO A O 1
ATOM 888 N N . LEU A 1 109 ? -14.825 -2.986 -0.671 1.00 52.84 109 LEU A N 1
ATOM 889 C CA . LEU A 1 109 ? -14.792 -4.369 -1.125 1.00 52.84 109 LEU A CA 1
ATOM 890 C C . LEU A 1 109 ? -16.239 -4.680 -1.494 1.00 52.84 109 LEU A C 1
ATOM 892 O O . LEU A 1 109 ? -17.076 -4.834 -0.603 1.00 52.84 109 LEU A O 1
ATOM 896 N N . SER A 1 110 ? -16.554 -4.669 -2.790 1.00 36.78 110 SER A N 1
ATOM 897 C CA . SER A 1 110 ? -17.860 -5.114 -3.253 1.00 36.78 110 SER A CA 1
ATOM 898 C C . SER A 1 110 ? -18.011 -6.553 -2.767 1.00 36.78 110 SER A C 1
ATOM 900 O O . SER A 1 110 ? -17.309 -7.452 -3.236 1.00 36.78 110 SER A O 1
ATOM 902 N N . LYS A 1 111 ? -18.827 -6.744 -1.725 1.00 37.75 111 LYS A N 1
ATOM 903 C CA . LYS A 1 111 ? -19.218 -8.064 -1.246 1.00 37.75 111 LYS A CA 1
ATOM 904 C C . LYS A 1 111 ? -20.120 -8.638 -2.334 1.00 37.75 111 LYS A C 1
ATOM 906 O O . LYS A 1 111 ? -21.285 -8.259 -2.398 1.00 37.75 111 LYS A O 1
ATOM 911 N N . ASN A 1 112 ? -19.557 -9.478 -3.196 1.00 32.56 112 ASN A N 1
ATOM 912 C CA . ASN A 1 112 ? -20.344 -10.487 -3.899 1.00 32.56 112 ASN A CA 1
ATOM 913 C C . ASN A 1 112 ? -20.469 -11.704 -2.990 1.00 32.56 112 ASN A C 1
ATOM 915 O O . ASN A 1 112 ? -19.411 -12.154 -2.494 1.00 32.56 112 ASN A O 1
#

Sequence (112 aa):
MGYTTLSEIARRWQVDRATARAALKHADIRPCDLFASPRYRWDEVLRKIEAWPRQTLDQIDRDGRLETAEALADHLGVTPQTIRNYGRDGRLHRIEITPRSIRYSTSPLSKN

Foldseek 3Di:
DDKDDLVLQCQQLVHDSVLSVVLCVVLVFFADPPDPHGITDQLSCCCSFLVADPVCSVVDDSNHHWAQLPVVCVVVVHHSVVSVVCCVVVVWRWTPSDPPRITTDPPDPPDD